Protein AF-A0A1J4MNC9-F1 (afdb_monomer_lite)

InterPro domains:
  IPR027973 40S small subunit processome assembly factor 1-like [PF15375] (4-92)

Secondary structure (DSSP, 8-state):
-HHHHHHHHHHHHHHHHHHHHHHHHHHHGGGS-HHHHHHHHHHHHHHTTPPPPPPPP--HHHHHHHHHHHHHHHHHHHHHHHHHT---SS-S-S-HHHHHHHHHHHHHHHHHHHHHHHHHHTTTEEEETTEEEEPHHHHHHH--

Foldseek 3Di:
DVVVVVVVVVVVVVVVVVVVVVVVCVVCQVVDDPVRNVVVVQVVCVVVVHDHDDDDDDDPVVVVVVLVVLLVVLVVVVVVCVVVVHDDPDDSDSDPVVVVVVVVVVVVVVVVVVVVQVVCVVQQWHDDPNDIDHHPVVVVVVVD

Structure (mmCIF, N/CA/C/O backbone):
data_AF-A0A1J4MNC9-F1
#
_entry.id   AF-A0A1J4MNC9-F1
#
loop_
_atom_site.group_PDB
_atom_site.id
_atom_site.type_symbol
_atom_site.label_atom_id
_atom_site.label_alt_id
_atom_site.label_comp_id
_atom_site.label_asym_id
_atom_site.label_entity_id
_atom_site.label_seq_id
_atom_site.pdbx_PDB_ins_code
_atom_site.Cartn_x
_atom_site.Cartn_y
_atom_site.Cartn_z
_atom_site.occupancy
_atom_site.B_iso_or_equiv
_atom_site.auth_seq_id
_atom_site.auth_comp_id
_atom_site.auth_asym_id
_atom_site.auth_atom_id
_atom_site.pdbx_PDB_model_num
ATOM 1 N N . MET A 1 1 ? -22.924 -26.827 25.351 1.00 53.16 1 MET A N 1
ATOM 2 C CA . MET A 1 1 ? -22.660 -27.467 24.036 1.00 53.16 1 MET A CA 1
ATOM 3 C C . MET A 1 1 ? -22.736 -26.514 22.822 1.00 53.16 1 MET A C 1
ATOM 5 O O . MET A 1 1 ? -22.000 -26.736 21.873 1.00 53.16 1 MET A O 1
ATOM 9 N N . LYS A 1 2 ? -23.494 -25.398 22.848 1.00 56.66 2 LYS A N 1
ATOM 10 C CA . LYS A 1 2 ? -23.644 -24.436 21.717 1.00 56.66 2 LYS A CA 1
ATOM 11 C C . LYS A 1 2 ? -22.374 -23.693 21.228 1.00 56.66 2 LYS A C 1
ATOM 13 O O . LYS A 1 2 ? -22.362 -23.155 20.128 1.00 56.66 2 LYS A O 1
ATOM 18 N N . LYS A 1 3 ? -21.293 -23.620 22.018 1.00 56.94 3 LYS A N 1
ATOM 19 C CA . LYS A 1 3 ? -20.051 -22.920 21.607 1.00 56.94 3 LYS A CA 1
ATOM 20 C C . LYS A 1 3 ? -19.228 -23.701 20.572 1.00 56.94 3 LYS A C 1
ATOM 22 O O . LYS A 1 3 ? -18.496 -23.081 19.803 1.00 56.94 3 LYS A O 1
ATOM 27 N N . ASN A 1 4 ? -19.355 -25.029 20.541 1.00 63.72 4 ASN A N 1
ATOM 28 C CA . ASN A 1 4 ? -18.605 -25.873 19.609 1.00 63.72 4 ASN A CA 1
ATOM 29 C C . ASN A 1 4 ? -19.257 -25.893 18.221 1.00 63.72 4 ASN A C 1
ATOM 31 O O . ASN A 1 4 ? -18.541 -25.770 17.235 1.00 63.72 4 ASN A O 1
ATOM 35 N N . SER A 1 5 ? -20.592 -25.905 18.138 1.00 67.62 5 SER A N 1
ATOM 36 C CA . SER A 1 5 ? -21.317 -25.831 16.859 1.00 67.62 5 SER A CA 1
ATOM 37 C C . SER A 1 5 ? -21.024 -24.534 16.097 1.00 67.62 5 SER A C 1
ATOM 39 O O . SER A 1 5 ? -20.736 -24.573 14.908 1.00 67.62 5 SER A O 1
ATOM 41 N N . ASN A 1 6 ? -20.976 -23.386 16.783 1.00 72.69 6 ASN A N 1
ATOM 42 C CA . ASN A 1 6 ? -20.652 -22.103 16.144 1.00 72.69 6 ASN A CA 1
ATOM 43 C C . ASN A 1 6 ? -19.212 -22.036 15.606 1.00 72.69 6 ASN A C 1
ATOM 45 O O . ASN A 1 6 ? -18.954 -21.354 14.616 1.00 72.69 6 ASN A O 1
ATOM 49 N N . LYS A 1 7 ? -18.258 -22.726 16.247 1.00 75.81 7 LYS A N 1
ATOM 50 C CA . LYS A 1 7 ? -16.883 -22.828 15.734 1.00 75.81 7 LYS A CA 1
ATOM 51 C C . LYS A 1 7 ? -16.807 -23.713 14.490 1.00 75.81 7 LYS A C 1
ATOM 53 O O . LYS A 1 7 ? -16.089 -23.350 13.565 1.00 75.81 7 LYS A O 1
ATOM 58 N N . VAL A 1 8 ? -17.542 -24.825 14.474 1.00 77.94 8 VAL A N 1
ATOM 59 C CA . VAL A 1 8 ? -17.604 -25.755 13.334 1.00 77.94 8 VAL A CA 1
ATOM 60 C C . VAL A 1 8 ? -18.239 -25.075 12.120 1.00 77.94 8 VAL A C 1
ATOM 62 O O . VAL A 1 8 ? -17.604 -25.012 11.074 1.00 77.94 8 VAL A O 1
ATOM 65 N N . LEU A 1 9 ? -19.391 -24.419 12.291 1.00 79.75 9 LEU A N 1
ATOM 66 C CA . LEU A 1 9 ? -20.053 -23.664 11.217 1.00 79.75 9 LEU A CA 1
ATOM 67 C C . LEU A 1 9 ? -19.149 -22.570 10.630 1.00 79.75 9 LEU A C 1
ATOM 69 O O . LEU A 1 9 ? -19.061 -22.398 9.418 1.00 79.75 9 LEU A O 1
ATOM 73 N N . LYS A 1 10 ? -18.414 -21.846 11.483 1.00 86.31 10 LYS A N 1
ATOM 74 C CA . LYS A 1 10 ? -17.450 -20.836 11.028 1.00 86.31 10 LYS A CA 1
ATOM 75 C C . LYS A 1 10 ? -16.282 -21.457 10.254 1.00 86.31 10 LYS A C 1
ATOM 77 O O . LYS A 1 10 ? -15.770 -20.843 9.322 1.00 86.31 10 LYS A O 1
ATOM 82 N N . HIS A 1 11 ? -15.830 -22.643 10.650 1.00 88.00 11 HIS A N 1
ATOM 83 C CA . HIS A 1 11 ? -14.765 -23.363 9.956 1.00 88.00 11 HIS A CA 1
ATOM 84 C C . HIS A 1 11 ? -15.219 -23.832 8.568 1.00 88.00 11 HIS A C 1
ATOM 86 O O . HIS A 1 11 ? -14.507 -23.610 7.594 1.00 88.00 11 HIS A O 1
ATOM 92 N N . GLU A 1 12 ? -16.420 -24.400 8.462 1.00 89.81 12 GLU A N 1
ATOM 93 C CA . GLU A 1 12 ? -17.019 -24.815 7.187 1.00 89.81 12 GLU A CA 1
ATOM 94 C C . GLU A 1 12 ? -17.210 -23.631 6.232 1.00 89.81 12 GLU A C 1
ATOM 96 O O . GLU A 1 12 ? -16.785 -23.694 5.080 1.00 89.81 12 GLU A O 1
ATOM 101 N N . GLN A 1 13 ? -17.733 -22.505 6.726 1.00 91.62 13 GLN A N 1
ATOM 102 C CA . GLN A 1 13 ? -17.854 -21.272 5.938 1.00 91.62 13 GLN A CA 1
ATOM 103 C C . GLN A 1 13 ? -16.496 -20.759 5.443 1.00 91.62 13 GLN A C 1
ATOM 105 O O . GLN A 1 13 ? -16.367 -20.350 4.290 1.00 91.62 13 GLN A O 1
ATOM 110 N N . ASN A 1 14 ? -15.465 -20.797 6.292 1.00 92.38 14 ASN A N 1
ATOM 111 C CA . ASN A 1 14 ? -14.117 -20.397 5.891 1.00 92.38 14 ASN A CA 1
ATOM 112 C C . ASN A 1 14 ? -13.528 -21.340 4.835 1.00 92.38 14 ASN A C 1
ATOM 114 O O . ASN A 1 14 ? -12.813 -20.879 3.946 1.00 92.38 14 ASN A O 1
ATOM 118 N N . ASN A 1 15 ? -13.801 -22.642 4.926 1.00 94.06 15 ASN A N 1
ATOM 119 C CA . ASN A 1 15 ? -13.346 -23.614 3.936 1.00 94.06 15 ASN A CA 1
ATOM 120 C C . ASN A 1 15 ? -13.989 -23.352 2.577 1.00 94.06 15 ASN A C 1
ATOM 122 O O . ASN A 1 15 ? -13.260 -23.174 1.604 1.00 94.06 15 ASN A O 1
ATOM 126 N N . LEU A 1 16 ? -15.314 -23.197 2.541 1.00 95.12 16 LEU A N 1
ATOM 127 C CA . LEU A 1 16 ? -16.053 -22.869 1.323 1.00 95.12 16 LEU A CA 1
ATOM 128 C C . LEU A 1 16 ? -15.570 -21.545 0.705 1.00 95.12 16 LEU A C 1
ATOM 130 O O . LEU A 1 16 ? -15.330 -21.443 -0.499 1.00 95.12 16 LEU A O 1
ATOM 134 N N . PHE A 1 17 ? -15.344 -20.524 1.534 1.00 95.06 17 PHE A N 1
ATOM 135 C CA . PHE A 1 17 ? -14.774 -19.256 1.080 1.00 95.06 17 PHE A CA 1
ATOM 136 C C . PHE A 1 17 ? -13.370 -19.437 0.479 1.00 95.06 17 PHE A C 1
ATOM 138 O O . PHE A 1 17 ? -13.046 -18.890 -0.572 1.00 95.06 17 PHE A O 1
ATOM 145 N N . ASN A 1 18 ? -12.510 -20.228 1.120 1.00 95.06 18 ASN A N 1
ATOM 146 C CA . ASN A 1 18 ? -11.163 -20.472 0.614 1.00 95.06 18 ASN A CA 1
ATOM 147 C C . ASN A 1 18 ? -11.164 -21.283 -0.690 1.00 95.06 18 ASN A C 1
ATOM 149 O O . ASN A 1 18 ? -10.309 -21.045 -1.544 1.00 95.06 18 ASN A O 1
ATOM 153 N N . GLU A 1 19 ? -12.088 -22.228 -0.847 1.00 96.88 19 GLU A N 1
ATOM 154 C CA . GLU A 1 19 ? -12.267 -23.026 -2.063 1.00 96.88 19 GLU A CA 1
ATOM 155 C C . GLU A 1 19 ? -12.730 -22.163 -3.233 1.00 96.88 19 GLU A C 1
ATOM 157 O O . GLU A 1 19 ? -12.033 -22.098 -4.246 1.00 96.88 19 GLU A O 1
ATOM 162 N N . THR A 1 20 ? -13.797 -21.388 -3.049 1.00 96.38 20 THR A N 1
ATOM 163 C CA . THR A 1 20 ? -14.299 -20.456 -4.074 1.00 96.38 20 THR A CA 1
ATOM 164 C C . THR A 1 20 ? -13.227 -19.445 -4.497 1.00 96.38 20 THR A C 1
ATOM 166 O O . THR A 1 20 ? -12.995 -19.217 -5.684 1.00 96.38 20 THR A O 1
ATOM 169 N N . VAL A 1 21 ? -12.460 -18.895 -3.550 1.00 94.94 21 VAL A N 1
ATOM 170 C CA . VAL A 1 21 ? -11.330 -18.004 -3.861 1.00 94.94 21 VAL A CA 1
ATOM 171 C C . VAL A 1 21 ? -10.228 -18.720 -4.657 1.00 94.94 21 VAL A C 1
ATOM 173 O O . VAL A 1 21 ? -9.587 -18.100 -5.511 1.00 94.94 21 VAL A O 1
ATOM 176 N N . ARG A 1 22 ? -9.961 -20.008 -4.399 1.00 94.69 22 ARG A N 1
ATOM 177 C CA . ARG A 1 22 ? -8.994 -20.796 -5.187 1.00 94.69 22 ARG A CA 1
ATOM 178 C C . ARG A 1 22 ? -9.497 -21.032 -6.606 1.00 94.69 22 ARG A C 1
ATOM 180 O O . ARG A 1 22 ? -8.696 -20.920 -7.530 1.00 94.69 22 ARG A O 1
ATOM 187 N N . GLU A 1 23 ? -10.778 -21.327 -6.780 1.00 96.94 23 GLU A N 1
ATOM 188 C CA . GLU A 1 23 ? -11.401 -21.509 -8.095 1.00 96.94 23 GLU A CA 1
ATOM 189 C C . GLU A 1 23 ? -11.332 -20.232 -8.926 1.00 96.94 23 GLU A C 1
ATOM 191 O O . GLU A 1 23 ? -10.798 -20.258 -10.033 1.00 96.94 23 GLU A O 1
ATOM 196 N N . ILE A 1 24 ? -11.723 -19.091 -8.350 1.00 95.44 24 ILE A N 1
ATOM 197 C CA . ILE A 1 24 ? -11.614 -17.784 -9.012 1.00 95.44 24 ILE A CA 1
ATOM 198 C C . ILE A 1 24 ? -10.173 -17.527 -9.463 1.00 95.44 24 ILE A C 1
ATOM 200 O O . ILE A 1 24 ? -9.939 -17.091 -10.587 1.00 95.44 24 ILE A O 1
ATOM 204 N N . ARG A 1 25 ? -9.172 -17.833 -8.628 1.00 91.88 25 ARG A N 1
ATOM 205 C CA . ARG A 1 25 ? -7.760 -17.671 -9.019 1.00 91.88 25 ARG A CA 1
ATOM 206 C C . ARG A 1 25 ? -7.364 -18.593 -10.166 1.00 91.88 25 ARG A C 1
ATOM 208 O O . ARG A 1 25 ? -6.638 -18.140 -11.043 1.00 91.88 25 ARG A O 1
ATOM 215 N N . LYS A 1 26 ? -7.801 -19.857 -10.160 1.00 94.81 26 LYS A N 1
ATOM 216 C CA . LYS A 1 26 ? -7.522 -20.803 -11.254 1.00 94.81 26 LYS A CA 1
ATOM 217 C C . LYS A 1 26 ? -8.119 -20.317 -12.573 1.00 94.81 26 LYS A C 1
ATOM 219 O O . LYS A 1 26 ? -7.460 -20.448 -13.596 1.00 94.81 26 LYS A O 1
ATOM 224 N N . LEU A 1 27 ? -9.314 -19.729 -12.526 1.00 95.19 27 LEU A N 1
ATOM 225 C CA . LEU A 1 27 ? -9.979 -19.153 -13.692 1.00 95.19 27 LEU A CA 1
ATOM 226 C C . LEU A 1 27 ? -9.276 -17.880 -14.173 1.00 95.19 27 LEU A C 1
ATOM 228 O O . LEU A 1 27 ? -8.990 -17.746 -15.352 1.00 95.19 27 LEU A O 1
ATOM 232 N N . VAL A 1 28 ? -8.954 -16.950 -13.274 1.00 94.56 28 VAL A N 1
ATOM 233 C CA . VAL A 1 28 ? -8.431 -15.629 -13.658 1.00 94.56 28 VAL A CA 1
ATOM 234 C C . VAL A 1 28 ? -6.946 -15.668 -14.029 1.00 94.56 28 VAL A C 1
ATOM 236 O O . VAL A 1 28 ? -6.528 -14.979 -14.956 1.00 94.56 28 VAL A O 1
ATOM 239 N N . TYR A 1 29 ? -6.124 -16.462 -13.334 1.00 92.31 29 TYR A N 1
ATOM 240 C CA . TYR A 1 29 ? -4.661 -16.419 -13.474 1.00 92.31 29 TYR A CA 1
ATOM 241 C C . TYR A 1 29 ? -4.141 -16.651 -14.909 1.00 92.31 29 TYR A C 1
ATOM 243 O O . TYR A 1 29 ? -3.262 -15.897 -15.337 1.00 92.31 29 TYR A O 1
ATOM 251 N N . PRO A 1 30 ? -4.673 -17.611 -15.694 1.00 94.31 30 PRO A N 1
ATOM 252 C CA . PRO A 1 30 ? -4.270 -17.814 -17.086 1.00 94.31 30 PRO A CA 1
ATOM 253 C C . PRO A 1 30 ? -4.587 -16.635 -18.010 1.00 94.31 30 PRO A C 1
ATOM 255 O O . PRO A 1 30 ? -3.927 -16.491 -19.037 1.00 94.31 30 PRO A O 1
ATOM 258 N N . HIS A 1 31 ? -5.557 -15.793 -17.648 1.00 95.00 31 HIS A N 1
ATOM 259 C CA . HIS A 1 31 ? -6.029 -14.668 -18.460 1.00 95.00 31 HIS A CA 1
ATOM 260 C C . HIS A 1 31 ? -5.430 -13.319 -18.050 1.00 95.00 31 HIS A C 1
ATOM 262 O O . HIS A 1 31 ? -5.640 -12.324 -18.736 1.00 95.00 31 HIS A O 1
ATOM 268 N N . LEU A 1 32 ? -4.663 -13.265 -16.958 1.00 93.56 32 LEU A N 1
ATOM 269 C CA . LEU A 1 32 ? -3.957 -12.048 -16.561 1.00 93.56 32 LEU A CA 1
ATOM 270 C C . LEU A 1 32 ? -2.876 -11.687 -17.587 1.00 93.56 32 LEU A C 1
ATOM 272 O O . LEU A 1 32 ? -2.177 -12.559 -18.107 1.00 93.56 32 LEU A O 1
ATOM 276 N N . ASP A 1 33 ? -2.664 -10.397 -17.821 1.00 95.69 33 ASP A N 1
ATOM 277 C CA . ASP A 1 33 ? -1.517 -9.938 -18.606 1.00 95.69 33 ASP A CA 1
ATOM 278 C C . ASP A 1 33 ? -0.188 -10.213 -17.866 1.00 95.69 33 ASP A C 1
ATOM 280 O O . ASP A 1 33 ? -0.157 -10.370 -16.641 1.00 95.69 33 ASP A O 1
ATOM 284 N N . LYS A 1 34 ? 0.940 -10.255 -18.587 1.00 94.69 34 LYS A N 1
ATOM 285 C CA . LYS A 1 34 ? 2.281 -10.476 -18.022 1.00 94.69 34 LYS A CA 1
ATOM 286 C C . LYS A 1 34 ? 2.580 -9.518 -16.869 1.00 94.69 34 LYS A C 1
ATOM 288 O O . LYS A 1 34 ? 3.093 -9.949 -15.833 1.00 94.69 34 LYS A O 1
ATOM 293 N N . PHE A 1 35 ? 2.238 -8.236 -17.020 1.00 92.38 35 PHE A N 1
ATOM 294 C CA . PHE A 1 35 ? 2.450 -7.249 -15.964 1.00 92.38 35 PHE A CA 1
ATOM 295 C C . PHE A 1 35 ? 1.602 -7.565 -14.727 1.00 92.38 35 PHE A C 1
ATOM 297 O O . PHE A 1 35 ? 2.104 -7.570 -13.602 1.00 92.38 35 PHE A O 1
ATOM 304 N N . GLN A 1 36 ? 0.326 -7.889 -14.928 1.00 92.00 36 GLN A N 1
ATOM 305 C CA . GLN A 1 36 ? -0.607 -8.204 -13.846 1.00 92.00 36 GLN A CA 1
ATOM 306 C C . GLN A 1 36 ? -0.213 -9.488 -13.103 1.00 92.00 36 GLN A C 1
ATOM 308 O O . GLN A 1 36 ? -0.231 -9.507 -11.870 1.00 92.00 36 GLN A O 1
ATOM 313 N N . ARG A 1 37 ? 0.223 -10.532 -13.826 1.00 93.31 37 ARG A N 1
ATOM 314 C CA . ARG A 1 37 ? 0.770 -11.765 -13.229 1.00 93.31 37 ARG A CA 1
ATOM 315 C C . ARG A 1 37 ? 1.967 -11.460 -12.343 1.00 93.31 37 ARG A C 1
ATOM 317 O O . ARG A 1 37 ? 2.000 -11.891 -11.196 1.00 93.31 37 ARG A O 1
ATOM 324 N N . GLN A 1 38 ? 2.900 -10.638 -12.823 1.00 91.56 38 GLN A N 1
ATOM 325 C CA . GLN A 1 38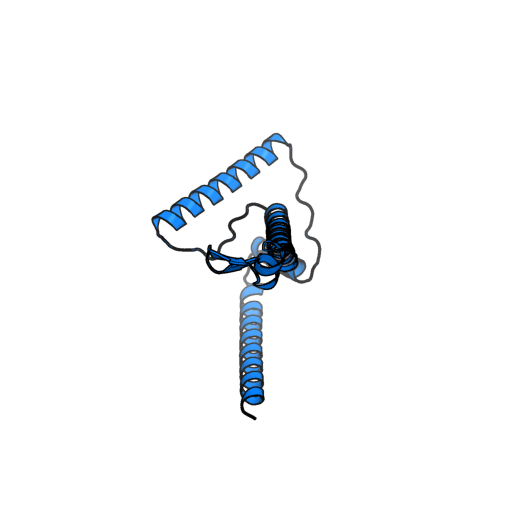 ? 4.063 -10.241 -12.036 1.00 91.56 38 GLN A CA 1
ATOM 326 C C . GLN A 1 38 ? 3.662 -9.503 -10.748 1.00 91.56 38 GLN A C 1
ATOM 328 O O . GLN A 1 38 ? 4.244 -9.755 -9.691 1.00 91.56 38 GLN A O 1
ATOM 333 N N . GLN A 1 39 ? 2.666 -8.611 -10.800 1.00 90.62 39 GLN A N 1
ATOM 334 C CA . GLN A 1 39 ? 2.158 -7.941 -9.596 1.00 90.62 39 GLN A CA 1
ATOM 335 C C . GLN A 1 39 ? 1.534 -8.934 -8.612 1.00 90.62 39 GLN A C 1
ATOM 337 O O . GLN A 1 39 ? 1.817 -8.869 -7.412 1.00 90.62 39 GLN A O 1
ATOM 342 N N . TYR A 1 40 ? 0.735 -9.877 -9.114 1.00 91.50 40 TYR A N 1
ATOM 343 C CA . TYR A 1 40 ? 0.129 -10.926 -8.302 1.00 91.50 40 TYR A CA 1
ATOM 344 C C . TYR A 1 40 ? 1.183 -11.814 -7.630 1.00 91.50 40 TYR A C 1
ATOM 346 O O . TYR A 1 40 ? 1.138 -12.008 -6.414 1.00 91.50 40 TYR A O 1
ATOM 354 N N . ASP A 1 41 ? 2.173 -12.293 -8.380 1.00 91.75 41 ASP A N 1
ATOM 355 C CA . ASP A 1 41 ? 3.231 -13.159 -7.859 1.00 91.75 41 ASP A CA 1
ATOM 356 C C . ASP A 1 41 ? 4.092 -12.427 -6.822 1.00 91.75 41 ASP A C 1
ATOM 358 O O . ASP A 1 41 ? 4.397 -12.971 -5.758 1.00 91.75 41 ASP A O 1
ATOM 362 N N . ASN A 1 42 ? 4.401 -11.148 -7.060 1.00 90.44 42 ASN A N 1
ATOM 363 C CA . ASN A 1 42 ? 5.092 -10.300 -6.089 1.00 90.44 42 ASN A CA 1
ATOM 364 C C . ASN A 1 42 ? 4.275 -10.095 -4.802 1.00 90.44 42 ASN A C 1
ATOM 366 O O . ASN A 1 42 ? 4.848 -10.051 -3.707 1.00 90.44 42 ASN A O 1
ATOM 370 N N . ALA A 1 43 ? 2.953 -9.942 -4.911 1.00 89.50 43 ALA A N 1
ATOM 371 C CA . ALA A 1 43 ? 2.063 -9.822 -3.761 1.00 89.50 43 ALA A CA 1
ATOM 372 C C . ALA A 1 43 ? 1.971 -11.146 -2.987 1.00 89.50 43 ALA A C 1
ATOM 374 O O . ALA A 1 43 ? 2.103 -11.148 -1.762 1.00 89.50 43 ALA A O 1
ATOM 375 N N . ARG A 1 44 ? 1.832 -12.276 -3.690 1.00 90.69 44 ARG A N 1
ATOM 376 C CA . ARG A 1 44 ? 1.832 -13.624 -3.109 1.00 90.69 44 ARG A CA 1
ATOM 377 C C . ARG A 1 44 ? 3.133 -13.903 -2.359 1.00 90.69 44 ARG A C 1
ATOM 379 O O . ARG A 1 44 ? 3.088 -14.291 -1.195 1.00 90.69 44 ARG A O 1
ATOM 386 N N . ALA A 1 45 ? 4.280 -13.639 -2.981 1.00 91.19 45 ALA A N 1
ATOM 387 C CA . ALA A 1 45 ? 5.594 -13.792 -2.361 1.00 91.19 45 ALA A CA 1
ATOM 388 C C . ALA A 1 45 ? 5.725 -12.934 -1.089 1.00 91.19 45 ALA A C 1
ATOM 390 O O . ALA A 1 45 ? 6.185 -13.417 -0.056 1.00 91.19 45 ALA A O 1
ATOM 391 N N . LYS A 1 46 ? 5.240 -11.685 -1.124 1.00 87.75 46 LYS A N 1
ATOM 392 C CA . LYS A 1 46 ? 5.243 -10.782 0.036 1.00 87.75 46 LYS A CA 1
ATOM 393 C C . LYS A 1 46 ? 4.421 -11.325 1.208 1.00 87.75 46 LYS A C 1
ATOM 395 O O . LYS A 1 46 ? 4.866 -11.215 2.348 1.00 87.75 46 LYS A O 1
ATOM 400 N N . VAL A 1 47 ? 3.241 -11.891 0.945 1.00 89.44 47 VAL A N 1
ATOM 401 C CA . VAL A 1 47 ? 2.391 -12.507 1.984 1.00 89.44 47 VAL A CA 1
ATOM 402 C C . VAL A 1 47 ? 3.071 -13.731 2.596 1.00 89.44 47 VAL A C 1
ATOM 404 O O . VAL A 1 47 ? 2.997 -13.923 3.805 1.00 89.44 47 VAL A O 1
ATOM 407 N N . LEU A 1 48 ? 3.806 -14.502 1.791 1.00 92.19 48 LEU A N 1
ATOM 408 C CA . LEU A 1 48 ? 4.623 -15.630 2.254 1.00 92.19 48 LEU A CA 1
ATOM 409 C C . LEU A 1 48 ? 5.896 -15.201 3.011 1.00 92.19 48 LEU A C 1
ATOM 411 O O . LEU A 1 48 ? 6.687 -16.047 3.412 1.00 92.19 48 LEU A O 1
ATOM 415 N N . GLY A 1 49 ? 6.115 -13.897 3.211 1.00 89.81 49 GLY A N 1
ATOM 416 C CA . GLY A 1 49 ? 7.273 -13.364 3.932 1.00 89.81 49 GLY A CA 1
ATOM 417 C C . GLY A 1 49 ? 8.533 -13.207 3.079 1.00 89.81 49 GLY A C 1
ATOM 418 O O . GLY A 1 49 ? 9.566 -12.774 3.590 1.00 89.81 49 GLY A O 1
ATOM 419 N N . ILE A 1 50 ? 8.463 -13.491 1.776 1.00 91.69 50 ILE A N 1
ATOM 420 C CA . ILE A 1 50 ? 9.594 -13.319 0.864 1.00 91.69 50 ILE A CA 1
ATOM 421 C C . ILE A 1 50 ? 9.855 -11.822 0.667 1.00 91.69 50 ILE A C 1
ATOM 423 O O . ILE A 1 50 ? 8.954 -11.023 0.385 1.00 91.69 50 ILE A O 1
ATOM 427 N N . LYS A 1 51 ? 11.122 -11.425 0.811 1.00 85.12 51 LYS A N 1
ATOM 428 C CA . LYS A 1 51 ? 11.557 -10.041 0.614 1.00 85.12 51 LYS A CA 1
ATOM 429 C C . LYS A 1 51 ? 11.409 -9.652 -0.859 1.00 85.12 51 LYS A C 1
ATOM 431 O O . LYS A 1 51 ? 11.941 -10.316 -1.741 1.00 85.12 51 LYS A O 1
ATOM 436 N N . GLN A 1 52 ? 10.716 -8.545 -1.120 1.00 79.38 52 GLN A N 1
ATOM 437 C CA . GLN A 1 52 ? 10.565 -8.017 -2.477 1.00 79.38 52 GLN A CA 1
ATOM 438 C C . GLN A 1 52 ? 11.912 -7.555 -3.049 1.00 79.38 52 GLN A C 1
ATOM 440 O O . GLN A 1 52 ? 12.788 -7.088 -2.311 1.00 79.38 52 GLN A O 1
ATOM 445 N N . LYS A 1 53 ? 12.060 -7.663 -4.377 1.00 80.25 53 LYS A N 1
ATOM 446 C CA . LYS A 1 53 ? 13.223 -7.133 -5.100 1.00 80.25 53 LYS A CA 1
ATOM 447 C C . LYS A 1 53 ? 13.381 -5.642 -4.790 1.00 80.25 53 LYS A C 1
ATOM 449 O O . LYS A 1 53 ? 12.395 -4.913 -4.673 1.00 80.25 53 LYS A O 1
ATOM 454 N N . LYS A 1 54 ? 14.629 -5.198 -4.620 1.00 80.88 54 LYS A N 1
ATOM 455 C CA . LYS A 1 54 ? 14.927 -3.779 -4.393 1.00 80.88 54 LYS A CA 1
ATOM 456 C C . LYS A 1 54 ? 14.463 -2.975 -5.610 1.00 80.88 54 LYS A C 1
ATOM 458 O O . LYS A 1 54 ? 14.589 -3.445 -6.738 1.00 80.88 54 LYS A O 1
ATOM 463 N N . SER A 1 55 ? 13.955 -1.769 -5.363 1.00 81.81 55 SER A N 1
ATOM 464 C CA . SER A 1 55 ? 13.712 -0.797 -6.430 1.00 81.81 55 SER A CA 1
ATOM 465 C C . SER A 1 55 ? 15.005 -0.535 -7.202 1.00 81.81 55 SER A C 1
ATOM 467 O O . SER A 1 55 ? 16.096 -0.590 -6.624 1.00 81.81 55 SER A O 1
ATOM 469 N N . GLN A 1 56 ? 14.872 -0.205 -8.485 1.00 87.75 56 GLN A N 1
ATOM 470 C CA . GLN A 1 56 ? 15.972 0.333 -9.274 1.00 87.75 56 GLN A CA 1
ATOM 471 C C . GLN A 1 56 ? 16.562 1.561 -8.568 1.00 87.75 56 GLN A C 1
ATOM 473 O O . GLN A 1 56 ? 15.829 2.346 -7.954 1.00 87.75 56 GLN A O 1
ATOM 478 N N . LYS A 1 57 ? 17.892 1.700 -8.627 1.00 92.25 57 LYS A N 1
ATOM 479 C CA . LYS A 1 57 ? 18.579 2.898 -8.136 1.00 92.25 57 LYS A CA 1
ATOM 480 C C . LYS A 1 57 ? 18.115 4.091 -8.965 1.00 92.25 57 LYS A C 1
ATOM 482 O O . LYS A 1 57 ? 18.078 4.002 -10.188 1.00 92.25 57 LYS A O 1
ATOM 487 N N . MET A 1 58 ? 17.786 5.185 -8.295 1.00 91.56 58 MET A N 1
ATOM 488 C CA . MET A 1 58 ? 17.331 6.409 -8.941 1.00 91.56 58 MET A CA 1
ATOM 489 C C . MET A 1 58 ? 18.065 7.626 -8.367 1.00 91.56 58 MET A C 1
ATOM 491 O O . MET A 1 58 ? 18.477 7.575 -7.201 1.00 91.56 58 MET A O 1
ATOM 495 N N . PRO A 1 59 ? 18.221 8.714 -9.142 1.00 96.75 59 PRO A N 1
ATOM 496 C CA . PRO A 1 59 ? 18.769 9.964 -8.636 1.00 96.75 59 PRO A CA 1
ATOM 497 C C . PRO A 1 59 ? 17.934 10.518 -7.476 1.00 96.75 59 PRO A C 1
ATOM 499 O O . PRO A 1 59 ? 16.701 10.469 -7.486 1.00 96.75 59 PRO A O 1
ATOM 502 N N . LEU A 1 60 ? 18.610 11.097 -6.482 1.00 95.19 60 LEU A N 1
ATOM 503 C CA . LEU A 1 60 ? 17.966 11.694 -5.312 1.00 95.19 60 LEU A CA 1
ATOM 504 C C . LEU A 1 60 ? 16.877 12.740 -5.643 1.00 95.19 60 LEU A C 1
ATOM 506 O O . LEU A 1 60 ? 15.805 12.653 -5.040 1.00 95.19 60 LEU A O 1
ATOM 510 N N . PRO A 1 61 ? 17.070 13.703 -6.572 1.00 96.94 61 PRO A N 1
ATOM 511 C CA . PRO A 1 61 ? 16.037 14.709 -6.840 1.00 96.94 61 PRO A CA 1
ATOM 512 C C . PRO A 1 61 ? 14.747 14.091 -7.392 1.00 96.94 61 PRO A C 1
ATOM 514 O O . PRO A 1 61 ? 13.646 14.480 -6.996 1.00 96.94 61 PRO A O 1
ATOM 517 N N . GLU A 1 62 ? 14.869 13.075 -8.244 1.00 95.06 62 GLU A N 1
ATOM 518 C CA . GLU A 1 62 ? 13.722 12.360 -8.798 1.00 95.06 62 GLU A CA 1
ATOM 519 C C . GLU A 1 62 ? 12.984 11.567 -7.712 1.00 95.06 62 GLU A C 1
ATOM 521 O O . GLU A 1 62 ? 11.755 11.615 -7.626 1.00 95.06 62 GLU A O 1
ATOM 526 N N . LEU A 1 63 ? 13.726 10.898 -6.825 1.00 92.06 63 LEU A N 1
ATOM 527 C CA . LEU A 1 63 ? 13.163 10.182 -5.680 1.00 92.06 63 LEU A CA 1
ATOM 528 C C . LEU A 1 63 ? 12.330 11.110 -4.795 1.00 92.06 63 LEU A C 1
ATOM 530 O O . LEU A 1 63 ? 11.196 10.781 -4.441 1.00 92.06 63 LEU A O 1
ATOM 534 N N . LEU A 1 64 ? 12.873 12.284 -4.467 1.00 94.00 64 LEU A N 1
ATOM 535 C CA . LEU A 1 64 ? 12.184 13.282 -3.652 1.00 94.00 64 LEU A CA 1
ATOM 536 C C . LEU A 1 64 ? 10.937 13.824 -4.356 1.00 94.00 64 LEU A C 1
ATOM 538 O O . LEU A 1 64 ? 9.900 13.993 -3.714 1.00 94.00 64 LEU A O 1
ATOM 542 N N . SER A 1 65 ? 11.012 14.064 -5.667 1.00 95.25 65 SER A N 1
ATOM 543 C CA . SER A 1 65 ? 9.861 14.499 -6.464 1.00 95.25 65 SER A CA 1
ATOM 544 C C . SER A 1 65 ? 8.727 13.472 -6.412 1.00 95.25 65 SER A C 1
ATOM 546 O O . SER A 1 65 ? 7.594 13.812 -6.058 1.00 95.25 65 SER A O 1
ATOM 548 N N . ARG A 1 66 ? 9.040 12.188 -6.635 1.00 91.56 66 ARG A N 1
ATOM 549 C CA . ARG A 1 66 ? 8.053 11.100 -6.561 1.00 91.56 66 ARG A CA 1
ATOM 550 C C . ARG A 1 66 ? 7.442 10.979 -5.166 1.00 91.56 66 ARG A C 1
ATOM 552 O O . ARG A 1 66 ? 6.227 10.872 -5.041 1.00 91.56 66 ARG A O 1
ATOM 559 N N . GLN A 1 67 ? 8.253 11.061 -4.110 1.00 90.94 67 GLN A N 1
ATOM 560 C CA . GLN A 1 67 ? 7.750 11.029 -2.731 1.00 90.94 67 GLN A CA 1
ATOM 561 C C . GLN A 1 67 ? 6.798 12.194 -2.429 1.00 90.94 67 GLN A C 1
ATOM 563 O O . GLN A 1 67 ? 5.741 11.985 -1.829 1.00 90.94 67 GLN A O 1
ATOM 568 N N . LYS A 1 68 ? 7.136 13.411 -2.876 1.00 94.12 68 LYS A N 1
ATOM 569 C CA . LYS A 1 68 ? 6.265 14.588 -2.736 1.00 94.12 68 LYS A CA 1
ATOM 570 C C . LYS A 1 68 ? 4.949 14.402 -3.492 1.00 94.12 68 LYS A C 1
ATOM 572 O O . LYS A 1 68 ? 3.898 14.717 -2.939 1.00 94.12 68 LYS A O 1
ATOM 577 N N . ALA A 1 69 ? 4.989 13.870 -4.714 1.00 94.12 69 ALA A N 1
ATOM 578 C CA . ALA A 1 69 ? 3.790 13.589 -5.501 1.00 94.12 69 ALA A CA 1
ATOM 579 C C . ALA A 1 69 ? 2.874 12.576 -4.795 1.00 94.12 69 ALA A C 1
ATOM 581 O O . ALA A 1 69 ? 1.691 12.854 -4.604 1.00 94.12 69 ALA A O 1
ATOM 582 N N . THR A 1 70 ? 3.420 11.456 -4.311 1.00 91.12 70 THR A N 1
ATOM 583 C CA . THR A 1 70 ? 2.652 10.449 -3.559 1.00 91.12 70 THR A CA 1
ATOM 584 C C . THR A 1 70 ? 1.996 11.047 -2.319 1.00 91.12 70 THR A C 1
ATOM 586 O O . THR A 1 70 ? 0.821 10.792 -2.060 1.00 91.12 70 THR A O 1
ATOM 589 N N . LYS A 1 71 ? 2.725 11.881 -1.567 1.00 91.69 71 LYS A N 1
ATOM 590 C CA . LYS A 1 71 ? 2.175 12.558 -0.389 1.00 91.69 71 LYS A CA 1
ATOM 591 C C . LYS A 1 71 ? 1.009 13.478 -0.759 1.00 91.69 71 LYS A C 1
ATOM 593 O O . LYS A 1 71 ? -0.054 13.364 -0.162 1.00 91.69 71 LYS A O 1
ATOM 598 N N . ARG A 1 72 ? 1.167 14.303 -1.802 1.00 94.38 72 ARG A N 1
ATOM 599 C CA . ARG A 1 72 ? 0.095 15.179 -2.310 1.00 94.38 72 ARG A CA 1
ATOM 600 C C . ARG A 1 72 ? -1.151 14.392 -2.718 1.00 94.38 72 ARG A C 1
ATOM 602 O O . ARG A 1 72 ? -2.256 14.834 -2.433 1.00 94.38 72 ARG A O 1
ATOM 609 N N . HIS A 1 73 ? -0.992 13.237 -3.365 1.00 92.25 73 HIS A N 1
ATOM 610 C CA . HIS A 1 73 ? -2.128 12.385 -3.727 1.00 92.25 73 HIS A CA 1
ATOM 611 C C . HIS A 1 73 ? -2.865 11.835 -2.504 1.00 92.25 73 HIS A C 1
ATOM 613 O O . HIS A 1 73 ? -4.092 11.801 -2.498 1.00 92.25 73 HIS A O 1
ATOM 619 N N . ILE A 1 74 ? -2.133 11.433 -1.464 1.00 91.31 74 ILE A N 1
ATOM 620 C CA . ILE A 1 74 ? -2.734 10.956 -0.213 1.00 91.31 74 ILE A CA 1
ATOM 621 C C . ILE A 1 74 ? -3.475 12.087 0.498 1.00 91.31 74 ILE A C 1
ATOM 623 O O . ILE A 1 74 ? -4.581 11.867 0.979 1.00 91.31 74 ILE A O 1
ATOM 627 N N . ASP A 1 75 ? -2.890 13.282 0.548 1.00 92.25 75 ASP A N 1
ATOM 628 C CA . ASP A 1 75 ? -3.501 14.433 1.214 1.00 92.25 75 ASP A CA 1
ATOM 629 C C . ASP A 1 75 ? -4.781 14.876 0.486 1.00 92.25 75 ASP A C 1
ATOM 631 O O . ASP A 1 75 ? -5.816 15.030 1.126 1.00 92.25 75 ASP A O 1
ATOM 635 N N . LYS A 1 76 ? -4.761 14.945 -0.855 1.00 93.75 76 LYS A N 1
ATOM 636 C CA . LYS A 1 76 ? -5.968 15.188 -1.666 1.00 93.75 76 LYS A CA 1
ATOM 637 C C . LYS A 1 76 ? -7.054 14.144 -1.418 1.00 93.75 76 LYS A C 1
ATOM 639 O O . LYS A 1 76 ? -8.225 14.479 -1.318 1.00 93.75 76 LYS A O 1
ATOM 644 N N . ARG A 1 77 ? -6.675 12.866 -1.312 1.00 91.12 77 ARG A N 1
ATOM 645 C CA . ARG A 1 77 ? -7.644 11.799 -1.035 1.00 91.12 77 ARG A CA 1
ATOM 646 C C . ARG A 1 77 ? -8.282 11.964 0.343 1.00 91.12 77 ARG A C 1
ATOM 648 O O . ARG A 1 77 ? -9.480 11.773 0.464 1.00 91.12 77 ARG A O 1
ATOM 655 N N . LYS A 1 78 ? -7.503 12.337 1.360 1.00 91.75 78 LYS A N 1
ATOM 656 C CA . LYS A 1 78 ? -8.038 12.598 2.704 1.00 91.75 78 LYS A CA 1
ATOM 657 C C . LYS A 1 78 ? -9.016 13.765 2.716 1.00 91.75 78 LYS A C 1
ATOM 659 O O . LYS A 1 78 ? -10.054 13.648 3.344 1.00 91.75 78 LYS A O 1
ATOM 664 N N . GLN A 1 79 ? -8.710 14.835 1.986 1.00 93.44 79 GLN A N 1
ATOM 665 C CA . GLN A 1 79 ? -9.633 15.960 1.821 1.00 93.44 79 GLN A CA 1
ATOM 666 C C . GLN A 1 79 ? -10.957 15.497 1.202 1.00 93.44 79 GLN A C 1
ATOM 668 O O . GLN A 1 79 ? -12.012 15.795 1.740 1.00 93.44 79 GLN A O 1
ATOM 673 N N . LEU A 1 80 ? -10.909 14.665 0.155 1.00 93.12 80 LEU A N 1
ATOM 674 C CA . LEU A 1 80 ? -12.120 14.084 -0.438 1.00 93.12 80 LEU A CA 1
ATOM 675 C C . LEU A 1 80 ? -12.887 13.169 0.532 1.00 93.12 80 LEU A C 1
ATOM 677 O O . LEU A 1 80 ? -14.112 13.167 0.534 1.00 93.12 80 LEU A O 1
ATOM 681 N N . GLU A 1 81 ? -12.190 12.380 1.352 1.00 93.00 81 GLU A N 1
ATOM 682 C CA . GLU A 1 81 ? -12.818 11.547 2.389 1.00 93.00 81 GLU A CA 1
ATOM 683 C C . GLU A 1 81 ? -13.544 12.402 3.445 1.00 93.00 81 GLU A C 1
ATOM 685 O O . GLU A 1 81 ? -14.632 12.034 3.889 1.00 93.00 81 GLU A O 1
ATOM 690 N N . GLU A 1 82 ? -12.971 13.552 3.810 1.00 94.06 82 GLU A N 1
ATOM 691 C CA . GLU A 1 82 ? -13.571 14.527 4.727 1.00 94.06 82 GLU A CA 1
ATOM 692 C C . GLU A 1 82 ? -14.778 15.237 4.096 1.00 94.06 82 GLU A C 1
ATOM 694 O O . GLU A 1 82 ? -15.837 15.291 4.717 1.00 94.06 82 GLU A O 1
ATOM 699 N N . GLU A 1 83 ? -14.654 15.708 2.853 1.00 95.44 83 GLU A N 1
ATOM 700 C CA . GLU A 1 83 ? -15.735 16.361 2.098 1.00 95.44 83 GLU A CA 1
ATOM 701 C C . GLU A 1 83 ? -16.940 15.434 1.897 1.00 95.44 83 GLU A C 1
ATOM 703 O O . GLU A 1 83 ? -18.086 15.847 2.063 1.00 95.44 83 GLU A O 1
ATOM 708 N N . LEU A 1 84 ? -16.688 14.163 1.570 1.00 94.94 84 LEU A N 1
ATOM 709 C CA . LEU A 1 84 ? -17.736 13.163 1.358 1.00 94.94 84 LEU A CA 1
ATOM 710 C C . LEU A 1 84 ? -18.231 12.533 2.666 1.00 94.94 84 LEU A C 1
ATOM 712 O O . LEU A 1 84 ? -19.227 11.812 2.652 1.00 94.94 84 LEU A O 1
ATOM 716 N N . ASN A 1 85 ? -17.541 12.772 3.785 1.00 93.56 85 ASN A N 1
ATOM 717 C CA . ASN A 1 85 ? -17.767 12.114 5.072 1.00 93.56 85 ASN A CA 1
ATOM 718 C C . ASN A 1 85 ? -17.787 10.570 4.965 1.00 93.56 85 ASN A C 1
ATOM 720 O O . ASN A 1 85 ? -18.564 9.878 5.629 1.00 93.56 85 ASN A O 1
ATOM 724 N N . VAL A 1 86 ? -16.925 10.016 4.105 1.00 92.62 86 VAL A N 1
ATOM 725 C CA . VAL A 1 86 ? -16.778 8.572 3.872 1.00 92.62 86 VAL A CA 1
ATOM 726 C C . VAL A 1 86 ? -15.346 8.158 4.157 1.00 92.62 86 VA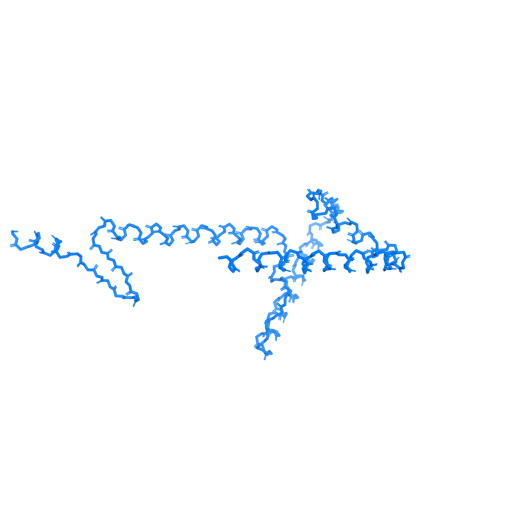L A C 1
ATOM 728 O O . VAL A 1 86 ? -14.394 8.796 3.722 1.00 92.62 86 VAL A O 1
ATOM 731 N N . LYS A 1 87 ? -15.182 7.017 4.829 1.00 88.00 87 LYS A N 1
ATOM 732 C CA . LYS A 1 87 ? -13.868 6.421 5.058 1.00 88.00 87 LYS A CA 1
ATOM 733 C C . LYS A 1 87 ? -13.576 5.333 4.033 1.00 88.00 87 LYS A C 1
ATOM 735 O O . LYS A 1 87 ? -14.235 4.294 4.025 1.00 88.00 87 LYS A O 1
ATOM 740 N N . LEU A 1 88 ? -12.553 5.536 3.207 1.00 84.38 88 LEU A N 1
ATOM 741 C CA . LEU A 1 88 ? -12.133 4.536 2.228 1.00 84.38 88 LEU A CA 1
ATOM 742 C C . LEU A 1 88 ? -11.283 3.440 2.890 1.00 84.38 88 LEU A C 1
ATOM 744 O O . LEU A 1 88 ? -10.538 3.669 3.840 1.00 84.38 88 LEU A O 1
ATOM 748 N N . HIS A 1 89 ? -11.342 2.222 2.348 1.00 79.69 89 HIS A N 1
ATOM 749 C CA . HIS A 1 89 ? -10.510 1.095 2.802 1.00 79.69 89 HIS A CA 1
ATOM 750 C C . HIS A 1 89 ? -9.039 1.182 2.348 1.00 79.69 89 HIS A C 1
ATOM 752 O O . HIS A 1 89 ? -8.267 0.237 2.525 1.00 79.69 89 HIS A O 1
ATOM 758 N N . ILE A 1 90 ? -8.637 2.297 1.744 1.00 79.50 90 ILE A N 1
ATOM 759 C CA . ILE A 1 90 ? -7.307 2.481 1.168 1.00 79.50 90 ILE A CA 1
ATOM 760 C C . ILE A 1 90 ? -6.361 3.016 2.252 1.00 79.50 90 ILE A C 1
ATOM 762 O O . ILE A 1 90 ? -6.735 3.840 3.074 1.00 79.50 90 ILE A O 1
ATOM 766 N N . GLY A 1 91 ? -5.108 2.553 2.273 1.00 74.50 91 GLY A N 1
ATOM 767 C CA . GLY A 1 91 ? -4.138 2.960 3.294 1.00 74.50 91 GLY A CA 1
ATOM 768 C C . GLY A 1 91 ? -3.787 4.456 3.257 1.00 74.50 91 GLY A C 1
ATOM 769 O O . GLY A 1 91 ? -3.600 5.033 2.187 1.00 74.50 91 GLY A O 1
ATOM 770 N N . ASP A 1 92 ? -3.644 5.072 4.434 1.00 78.94 92 ASP A N 1
ATOM 771 C CA . ASP A 1 92 ? -3.385 6.519 4.624 1.00 78.94 92 ASP A CA 1
ATOM 772 C C . ASP A 1 92 ? -1.906 6.923 4.567 1.00 78.94 92 ASP A C 1
ATOM 774 O O . ASP A 1 92 ? -1.546 8.062 4.894 1.00 78.94 92 ASP A O 1
ATOM 778 N N . LYS A 1 93 ? -1.027 5.963 4.273 1.00 81.94 93 LYS A N 1
ATOM 779 C CA . LYS A 1 93 ? 0.427 6.095 4.404 1.00 81.94 93 LYS A CA 1
ATOM 780 C C . LYS A 1 93 ? 1.100 5.887 3.065 1.00 81.94 93 LYS A C 1
ATOM 782 O O . LYS A 1 93 ? 0.731 4.977 2.328 1.00 81.94 93 LYS A O 1
ATOM 787 N N . ALA A 1 94 ? 2.110 6.709 2.790 1.00 73.75 94 ALA A N 1
ATOM 788 C CA . ALA A 1 94 ? 2.835 6.661 1.529 1.00 73.75 94 ALA A CA 1
ATOM 789 C C . ALA A 1 94 ? 3.718 5.419 1.453 1.00 73.75 94 ALA A C 1
ATOM 791 O O . ALA A 1 94 ? 3.811 4.787 0.406 1.00 73.75 94 ALA A O 1
ATOM 792 N N . ASN A 1 95 ? 4.339 5.049 2.577 1.00 78.38 95 ASN A N 1
ATOM 793 C CA . ASN A 1 95 ? 5.320 3.975 2.619 1.00 78.38 95 ASN A CA 1
ATOM 794 C C . ASN A 1 95 ? 5.099 3.001 3.778 1.00 78.38 95 ASN A C 1
ATOM 796 O O . ASN A 1 95 ? 4.643 3.360 4.865 1.00 78.38 95 ASN A O 1
ATOM 800 N N . ARG A 1 96 ? 5.539 1.752 3.574 1.00 74.94 96 ARG A N 1
ATOM 801 C CA . ARG A 1 96 ? 5.539 0.709 4.614 1.00 74.94 96 ARG A CA 1
ATOM 802 C C . ARG A 1 96 ? 6.315 1.143 5.859 1.00 74.94 96 ARG A C 1
ATOM 804 O O . ARG A 1 96 ? 5.849 0.911 6.967 1.00 74.94 96 ARG A O 1
ATOM 811 N N . PHE A 1 97 ? 7.470 1.781 5.681 1.00 76.25 97 PHE A N 1
ATOM 812 C CA . PHE A 1 97 ? 8.288 2.257 6.798 1.00 76.25 97 PHE A CA 1
ATOM 813 C C . PHE A 1 97 ? 7.553 3.285 7.663 1.00 76.25 97 PHE A C 1
ATOM 815 O O . PHE A 1 97 ? 7.645 3.226 8.886 1.00 76.25 97 PHE A O 1
ATOM 822 N N . GLU A 1 98 ? 6.784 4.186 7.048 1.00 80.44 98 GLU A N 1
ATOM 823 C CA . GLU A 1 98 ? 5.949 5.146 7.778 1.00 80.44 98 GLU A CA 1
ATOM 824 C C . GLU A 1 98 ? 4.840 4.429 8.545 1.00 80.44 98 GLU A C 1
ATOM 826 O O . GLU A 1 98 ? 4.638 4.698 9.726 1.00 80.44 98 GLU A O 1
ATOM 831 N N . ALA A 1 99 ? 4.169 3.463 7.912 1.00 82.62 99 ALA A N 1
ATOM 832 C CA . ALA A 1 99 ? 3.147 2.659 8.574 1.00 82.62 99 ALA A CA 1
ATOM 833 C C . ALA A 1 99 ? 3.717 1.868 9.769 1.00 82.62 99 ALA A C 1
ATOM 835 O O . ALA A 1 99 ? 3.118 1.846 10.844 1.00 82.62 99 ALA A O 1
ATOM 836 N N . GLU A 1 100 ? 4.896 1.259 9.623 1.00 82.19 100 GLU A N 1
ATOM 837 C CA . GLU A 1 100 ? 5.578 0.550 10.710 1.00 82.19 100 GLU A CA 1
ATOM 838 C C . GLU A 1 100 ? 6.009 1.497 11.837 1.00 82.19 100 GLU A C 1
ATOM 840 O O . GLU A 1 100 ? 5.835 1.166 13.014 1.00 82.19 100 GLU A O 1
ATOM 845 N N . LYS A 1 101 ? 6.534 2.682 11.499 1.00 86.00 101 LYS A N 1
ATOM 846 C CA . LYS A 1 101 ? 6.893 3.720 12.476 1.00 86.00 101 LYS A CA 1
ATOM 847 C C . LYS A 1 101 ? 5.665 4.163 13.268 1.00 86.00 101 LYS A C 1
ATOM 849 O O . LYS A 1 101 ? 5.725 4.222 14.493 1.00 86.00 101 LYS A O 1
ATOM 854 N N . ASP A 1 102 ? 4.537 4.366 12.601 1.00 86.31 102 ASP A N 1
ATOM 855 C CA . ASP A 1 102 ? 3.279 4.732 13.246 1.00 86.31 102 ASP A CA 1
ATOM 856 C C . ASP A 1 102 ? 2.737 3.633 14.154 1.00 86.31 102 ASP A C 1
ATOM 858 O O . ASP A 1 102 ? 2.286 3.918 15.263 1.00 86.31 102 ASP A O 1
ATOM 862 N N . ILE A 1 103 ? 2.812 2.366 13.738 1.00 87.06 103 ILE A N 1
ATOM 863 C CA . ILE A 1 103 ? 2.433 1.235 14.595 1.00 87.06 103 ILE A CA 1
ATOM 864 C C . ILE A 1 103 ? 3.311 1.213 15.851 1.00 87.06 103 ILE A C 1
ATOM 866 O O . ILE A 1 103 ? 2.790 1.054 16.958 1.00 87.06 103 ILE A O 1
ATOM 870 N N . LYS A 1 104 ? 4.628 1.407 15.706 1.00 89.38 104 LYS A N 1
ATOM 871 C CA . LYS A 1 104 ? 5.555 1.493 16.845 1.00 89.38 104 LYS A CA 1
ATOM 872 C C . LYS A 1 104 ? 5.212 2.673 17.755 1.00 89.38 104 LYS A C 1
ATOM 874 O O . LYS A 1 104 ? 5.113 2.480 18.963 1.00 89.38 104 LYS A O 1
ATOM 879 N N . ASN A 1 105 ? 4.952 3.852 17.197 1.00 90.00 105 ASN A N 1
ATOM 880 C CA . ASN A 1 105 ? 4.590 5.049 17.959 1.00 90.00 105 ASN A CA 1
ATOM 881 C C . ASN A 1 105 ? 3.261 4.875 18.705 1.00 90.00 105 ASN A C 1
ATOM 883 O O . ASN A 1 105 ? 3.173 5.199 19.884 1.00 90.00 105 ASN A O 1
ATOM 887 N N . ARG A 1 106 ? 2.246 4.277 18.069 1.00 88.75 106 ARG A N 1
ATOM 888 C CA . ARG A 1 106 ? 0.964 3.943 18.714 1.00 88.75 106 ARG A CA 1
ATOM 889 C C . ARG A 1 106 ? 1.126 2.930 19.846 1.00 88.75 106 ARG A C 1
ATOM 891 O O . ARG A 1 106 ? 0.387 2.980 20.823 1.00 88.75 106 ARG A O 1
ATOM 898 N N . ARG A 1 107 ? 2.057 1.978 19.722 1.00 89.62 107 ARG A N 1
ATOM 899 C CA . ARG A 1 107 ? 2.381 1.043 20.811 1.00 89.62 107 ARG A CA 1
ATOM 900 C C . ARG A 1 107 ? 3.063 1.769 21.966 1.00 89.62 107 ARG A C 1
ATOM 902 O O . ARG A 1 107 ? 2.640 1.581 23.101 1.00 89.62 107 ARG A O 1
ATOM 909 N N . LYS A 1 108 ? 4.049 2.621 21.674 1.00 90.19 108 LYS A N 1
ATOM 910 C CA . LYS A 1 108 ? 4.743 3.435 22.681 1.00 90.19 108 LYS A CA 1
ATO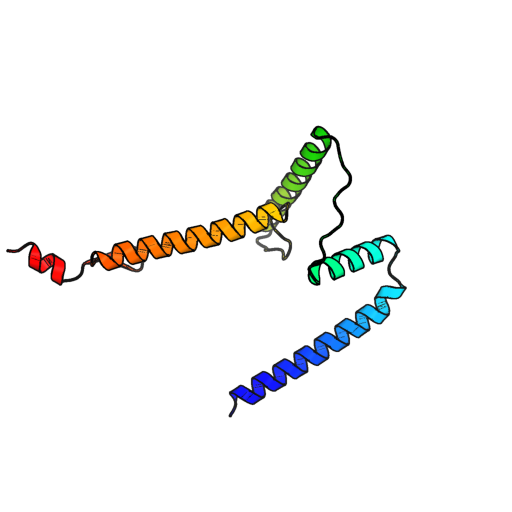M 911 C C . LYS A 1 108 ? 3.777 4.338 23.443 1.00 90.19 108 LYS A C 1
ATOM 913 O O . LYS A 1 108 ? 3.718 4.240 24.659 1.00 90.19 108 LYS A O 1
ATOM 918 N N . SER A 1 109 ? 2.920 5.085 22.749 1.00 87.75 109 SER A N 1
ATOM 919 C CA . SER A 1 109 ? 1.949 5.969 23.404 1.00 87.75 109 SER A CA 1
ATOM 920 C C . SER A 1 109 ? 0.924 5.212 24.252 1.00 87.75 109 SER A C 1
ATOM 922 O O . SER A 1 109 ? 0.514 5.689 25.306 1.00 87.75 109 SER A O 1
ATOM 924 N N . LYS A 1 110 ? 0.521 3.997 23.851 1.00 87.00 110 LYS A N 1
ATOM 925 C CA . LYS A 1 110 ? -0.312 3.125 24.700 1.00 87.00 110 LYS A CA 1
ATOM 926 C C . LYS A 1 110 ? 0.419 2.689 25.969 1.00 87.00 110 LYS A C 1
ATOM 928 O O . LYS A 1 110 ? -0.210 2.619 27.019 1.00 87.00 110 LYS A O 1
ATOM 933 N N . ILE A 1 111 ? 1.710 2.375 25.871 1.00 85.56 111 ILE A N 1
ATOM 934 C CA . ILE A 1 111 ? 2.539 2.003 27.025 1.00 85.56 111 ILE A CA 1
ATOM 935 C C . ILE A 1 111 ? 2.715 3.210 27.950 1.00 85.56 111 ILE A C 1
ATOM 937 O O . ILE A 1 111 ? 2.476 3.086 29.143 1.00 85.56 111 ILE A O 1
ATOM 941 N N . GLU A 1 112 ? 3.026 4.387 27.411 1.00 83.12 112 GLU A N 1
ATOM 942 C CA . GLU A 1 112 ? 3.153 5.631 28.180 1.00 83.12 112 GLU A CA 1
ATOM 943 C C . GLU A 1 112 ? 1.858 5.976 28.921 1.00 83.12 112 GLU A C 1
ATOM 945 O O . GLU A 1 112 ? 1.890 6.219 30.124 1.00 83.12 112 GLU A O 1
ATOM 950 N N . LYS A 1 113 ? 0.699 5.898 28.252 1.00 81.00 113 LYS A N 1
ATOM 951 C CA . LYS A 1 113 ? -0.610 6.105 28.897 1.00 81.00 113 LYS A CA 1
ATOM 952 C C . LYS A 1 113 ? -0.868 5.115 30.034 1.00 81.00 113 LYS A C 1
ATOM 954 O O . LYS A 1 113 ? -1.394 5.505 31.074 1.00 81.00 113 LYS A O 1
ATOM 959 N N . ARG 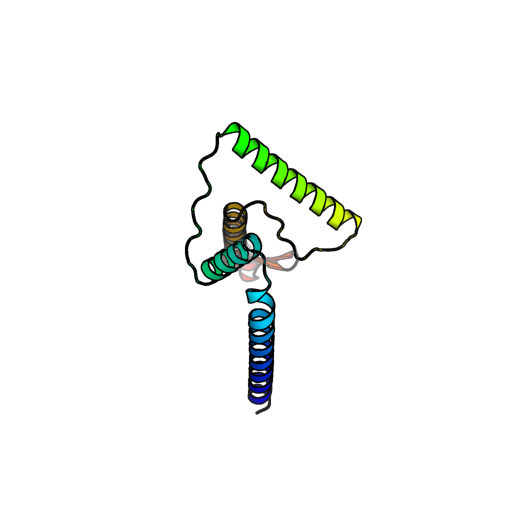A 1 114 ? -0.481 3.845 29.862 1.00 76.00 114 ARG A N 1
ATOM 960 C CA . ARG A 1 114 ? -0.571 2.841 30.934 1.00 76.00 114 ARG A CA 1
ATOM 961 C C . ARG A 1 114 ? 0.352 3.196 32.092 1.00 76.00 114 ARG A C 1
ATOM 963 O O . ARG A 1 114 ? -0.122 3.223 33.219 1.00 76.00 114 ARG A O 1
ATOM 970 N N . ASN A 1 115 ? 1.604 3.548 31.814 1.00 74.69 115 ASN A N 1
ATOM 971 C CA . ASN A 1 115 ? 2.580 3.930 32.834 1.00 74.69 115 ASN A CA 1
ATOM 972 C C . ASN A 1 115 ? 2.126 5.166 33.628 1.00 74.69 115 ASN A C 1
ATOM 974 O O . ASN A 1 115 ? 2.276 5.210 34.844 1.00 74.69 115 ASN A O 1
ATOM 978 N N . ILE A 1 116 ? 1.511 6.151 32.966 1.00 70.81 116 ILE A N 1
ATOM 979 C CA . ILE A 1 116 ? 0.898 7.312 33.629 1.00 70.81 116 ILE A CA 1
ATOM 980 C C . ILE A 1 116 ? -0.234 6.856 34.558 1.00 70.81 116 ILE A C 1
ATOM 982 O O . ILE A 1 116 ? -0.237 7.210 35.735 1.00 70.81 116 ILE A O 1
ATOM 986 N N . SER A 1 117 ? -1.151 6.012 34.071 1.00 64.12 117 SER A N 1
ATOM 987 C CA . SER A 1 117 ? -2.259 5.502 34.892 1.00 64.12 117 SER A CA 1
ATOM 988 C C . SER A 1 117 ? -1.792 4.659 36.086 1.00 64.12 117 SER A C 1
ATOM 990 O O . SER A 1 117 ? -2.356 4.766 37.174 1.00 64.12 117 SER A O 1
ATOM 992 N N . THR A 1 118 ? -0.724 3.868 35.929 1.00 63.25 118 T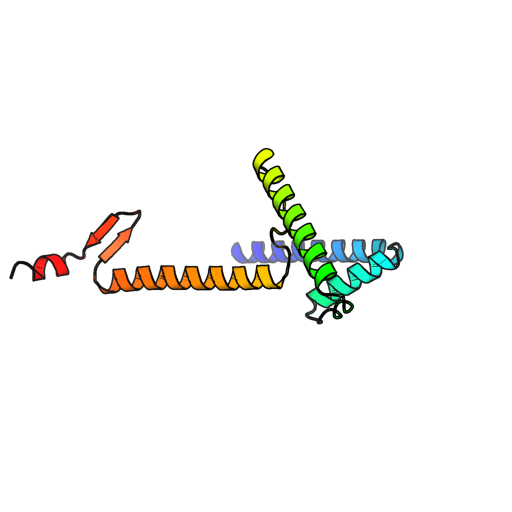HR A N 1
ATOM 993 C CA . THR A 1 118 ? -0.160 3.061 37.016 1.00 63.25 118 THR A CA 1
ATOM 994 C C . THR A 1 118 ? 0.572 3.932 38.030 1.00 63.25 118 THR A C 1
ATOM 996 O O . THR A 1 118 ? 0.405 3.714 39.228 1.00 63.25 118 THR A O 1
ATOM 999 N N . ASN A 1 119 ? 1.307 4.954 37.577 1.00 59.53 119 ASN A N 1
ATOM 1000 C CA . ASN A 1 119 ? 2.026 5.897 38.442 1.00 59.53 119 ASN A CA 1
ATOM 1001 C C . ASN A 1 119 ? 1.081 6.795 39.254 1.00 59.53 119 ASN A C 1
ATOM 1003 O O . ASN A 1 119 ? 1.407 7.153 40.385 1.00 59.53 119 ASN A O 1
ATOM 1007 N N . LEU A 1 120 ? -0.092 7.132 38.710 1.00 56.00 120 LEU A N 1
ATOM 1008 C CA . LEU A 1 120 ? -1.178 7.772 39.457 1.00 56.00 120 LEU A CA 1
ATOM 1009 C C . LEU A 1 120 ? -1.756 6.800 40.498 1.00 56.00 120 LEU A C 1
ATOM 1011 O O . LEU A 1 120 ? -1.787 7.123 41.689 1.00 56.00 120 LEU A O 1
ATOM 1015 N N . SER A 1 121 ? -2.101 5.572 40.083 1.00 54.25 121 SER A N 1
ATOM 1016 C CA . SER A 1 121 ? -2.721 4.580 40.978 1.00 54.25 121 SER A CA 1
ATOM 1017 C C . SER A 1 121 ? -1.816 4.159 42.146 1.00 54.25 121 SER A C 1
ATOM 1019 O O . SER A 1 121 ? -2.301 3.957 43.257 1.00 54.25 121 SER A O 1
ATOM 1021 N N . GLY A 1 122 ? -0.494 4.117 41.935 1.00 55.06 122 GLY A N 1
ATOM 1022 C CA . GLY A 1 122 ? 0.498 3.774 42.960 1.00 55.06 122 GLY A CA 1
ATOM 1023 C C . GLY A 1 122 ? 0.703 4.854 44.029 1.00 55.06 122 GLY A C 1
ATOM 1024 O O . GLY A 1 122 ? 1.234 4.564 45.096 1.00 55.06 122 GLY A O 1
ATOM 1025 N N . LYS A 1 123 ? 0.243 6.088 43.783 1.00 56.03 123 LYS A N 1
ATOM 1026 C CA . LYS A 1 123 ? 0.267 7.195 44.756 1.00 56.03 123 LYS A CA 1
ATOM 1027 C C . LYS A 1 123 ? -1.084 7.400 45.449 1.00 56.03 123 LYS A C 1
ATOM 1029 O O . LYS A 1 123 ? -1.255 8.391 46.148 1.00 56.03 123 LYS A O 1
ATOM 1034 N N . GLY A 1 124 ? -2.031 6.474 45.256 1.00 56.28 124 GLY A N 1
ATOM 1035 C CA . GLY A 1 124 ? -3.390 6.515 45.802 1.00 56.28 124 GLY A CA 1
ATOM 1036 C C . GLY A 1 124 ? -4.287 7.585 45.178 1.00 56.28 124 GLY A C 1
ATOM 1037 O O . GLY A 1 124 ? -5.255 8.010 45.806 1.00 56.28 124 GLY A O 1
ATOM 1038 N N . PHE A 1 125 ? -3.985 7.987 43.942 1.00 58.53 125 PHE A N 1
ATOM 1039 C CA . PHE A 1 125 ? -4.843 8.822 43.110 1.00 58.53 125 PHE A CA 1
ATOM 1040 C C . PHE A 1 125 ? -5.315 7.996 41.907 1.00 58.53 125 PHE A C 1
ATOM 1042 O O . PHE A 1 125 ? -4.512 7.394 41.205 1.00 58.53 125 PHE A O 1
ATOM 1049 N N . SER A 1 126 ? -6.614 7.930 41.646 1.00 62.19 126 SER A N 1
ATOM 1050 C CA . SER A 1 126 ? -7.149 7.265 40.452 1.00 62.19 126 SER A CA 1
ATOM 1051 C C . SER A 1 126 ? -7.981 8.255 39.667 1.00 62.19 126 SER A C 1
ATOM 1053 O O . SER A 1 126 ? -8.823 8.922 40.248 1.00 62.19 126 SER A O 1
ATOM 1055 N N . GLU A 1 127 ? -7.757 8.371 38.365 1.00 58.25 127 GLU A N 1
ATOM 1056 C CA . GLU A 1 127 ? -8.565 9.243 37.520 1.00 58.25 127 GLU A CA 1
ATOM 1057 C C . GLU A 1 127 ? -9.579 8.400 36.743 1.00 58.25 127 GLU A C 1
ATOM 1059 O O . GLU A 1 127 ? -9.212 7.438 36.063 1.00 58.25 127 GLU A O 1
ATOM 1064 N N . LYS A 1 128 ? -10.866 8.741 36.857 1.00 59.69 128 LYS A N 1
ATOM 1065 C CA . LYS A 1 128 ? -11.929 8.205 35.998 1.00 59.69 128 LYS A CA 1
ATOM 1066 C C . LYS A 1 128 ? -12.661 9.385 35.378 1.00 59.69 128 LYS A C 1
ATOM 1068 O O . LYS A 1 128 ? -13.056 10.298 36.095 1.00 59.69 128 LYS A O 1
ATOM 1073 N N . SER A 1 129 ? -12.817 9.361 34.051 1.00 59.75 129 SER A N 1
ATOM 1074 C CA . SER A 1 129 ? -13.596 10.360 33.295 1.00 59.75 129 SER A CA 1
ATOM 1075 C C . SER A 1 129 ? -13.245 11.825 33.620 1.00 59.75 129 SER A C 1
ATOM 1077 O O . SER A 1 129 ? -14.142 12.643 33.780 1.00 59.75 129 SER A O 1
ATOM 1079 N N . GLY A 1 130 ? -11.953 12.156 33.752 1.00 60.97 130 GLY A N 1
ATOM 1080 C CA . GLY A 1 130 ? -11.489 13.523 34.042 1.00 60.97 130 GLY A CA 1
ATOM 1081 C C . GLY A 1 130 ? -11.602 13.957 35.509 1.00 60.97 130 GLY A C 1
ATOM 1082 O O . GLY A 1 130 ? -11.307 15.104 35.829 1.00 60.97 130 GLY A O 1
ATOM 1083 N N . VAL A 1 131 ? -12.026 13.062 36.409 1.00 65.06 131 VAL A N 1
ATOM 1084 C CA . VAL A 1 131 ? -12.149 13.327 37.848 1.00 65.06 131 VAL A CA 1
ATOM 1085 C C . VAL A 1 131 ? -11.100 12.519 38.605 1.00 65.06 131 VAL A C 1
ATOM 1087 O O . VAL A 1 131 ? -11.018 11.294 38.467 1.00 65.06 131 VAL A O 1
ATOM 1090 N N . VAL A 1 132 ? -10.298 13.207 39.421 1.00 68.56 132 VAL A N 1
ATOM 1091 C CA . VAL A 1 132 ? -9.238 12.608 40.241 1.00 68.56 132 VAL A CA 1
ATOM 1092 C C . VAL A 1 132 ? -9.806 12.188 41.599 1.00 68.56 132 VAL A C 1
ATOM 1094 O O . VAL A 1 132 ? -10.205 13.013 42.414 1.00 68.56 132 VAL A O 1
ATOM 1097 N N . TYR A 1 133 ? -9.805 10.888 41.863 1.00 66.25 133 TYR A N 1
ATOM 1098 C CA . TYR A 1 133 ? -10.209 10.274 43.123 1.00 66.25 133 TYR A CA 1
ATOM 1099 C C . TYR A 1 133 ? -8.989 10.036 44.008 1.00 66.25 133 TYR A C 1
ATOM 1101 O O . TYR A 1 133 ? -8.044 9.367 43.594 1.00 66.25 133 TYR A O 1
ATOM 1109 N N . VAL A 1 134 ? -9.034 10.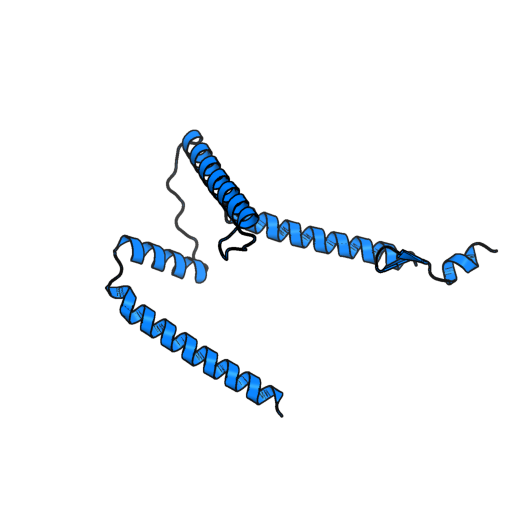524 45.246 1.00 69.25 134 VAL A N 1
ATOM 1110 C CA . VAL A 1 134 ? -7.974 10.336 46.246 1.00 69.25 134 VAL A CA 1
ATOM 1111 C C . VAL A 1 134 ? -8.375 9.243 47.233 1.00 69.25 134 VAL A C 1
ATOM 1113 O O . VAL A 1 134 ? -9.480 9.253 47.776 1.00 69.25 134 VAL A O 1
ATOM 1116 N N . GLY A 1 135 ? -7.478 8.297 47.502 1.00 66.44 135 GLY A N 1
ATOM 1117 C CA . GLY A 1 135 ? -7.691 7.255 48.501 1.00 66.44 135 GLY A CA 1
ATOM 1118 C C . GLY A 1 135 ? -7.841 7.838 49.911 1.00 66.44 135 GLY A C 1
ATOM 1119 O O . GLY A 1 135 ? -7.005 8.620 50.365 1.00 66.44 135 GLY A O 1
ATOM 1120 N N . LYS A 1 136 ? -8.873 7.401 50.650 1.00 65.69 136 LYS A N 1
ATOM 1121 C CA . LYS A 1 136 ? -9.202 7.875 52.015 1.00 65.69 136 LYS A CA 1
ATOM 1122 C C . LYS A 1 136 ? -8.023 7.802 53.004 1.00 65.69 136 LYS A C 1
ATOM 1124 O O . LYS A 1 136 ? -7.952 8.589 53.945 1.00 65.69 136 LYS A O 1
ATOM 1129 N N . ASN A 1 137 ? -7.077 6.892 52.774 1.00 64.12 137 ASN A N 1
ATOM 1130 C CA . ASN A 1 137 ? -5.898 6.687 53.621 1.00 64.12 137 ASN A CA 1
ATOM 1131 C C . ASN A 1 137 ? -4.873 7.834 53.527 1.00 64.12 137 ASN A C 1
ATOM 1133 O O . ASN A 1 137 ? -4.124 8.055 54.475 1.00 64.12 137 ASN A O 1
ATOM 1137 N N . ILE A 1 138 ? -4.853 8.582 52.418 1.00 63.78 138 ILE A N 1
ATOM 1138 C CA . ILE A 1 138 ? -3.974 9.750 52.230 1.00 63.78 138 ILE A CA 1
ATOM 1139 C C . ILE A 1 138 ? -4.519 10.954 52.998 1.00 63.78 138 ILE A C 1
ATOM 1141 O O . ILE A 1 138 ? -3.761 11.671 53.643 1.00 63.78 138 ILE A O 1
ATOM 1145 N N . ILE A 1 139 ? -5.841 11.137 52.979 1.00 63.44 139 ILE A N 1
ATOM 1146 C CA . ILE A 1 139 ? -6.524 12.230 53.684 1.00 63.44 139 ILE A CA 1
ATOM 1147 C C . ILE A 1 139 ? -6.317 12.089 55.199 1.00 63.44 139 ILE A C 1
ATOM 1149 O O . ILE A 1 139 ? -5.958 13.052 55.869 1.00 63.44 139 ILE A O 1
ATOM 1153 N N . LYS A 1 140 ? -6.430 10.864 55.734 1.00 60.62 140 LYS A N 1
ATOM 1154 C CA . LYS A 1 140 ? -6.227 10.586 57.166 1.00 60.62 140 LYS A CA 1
ATOM 1155 C C . LYS A 1 140 ? -4.802 10.856 57.670 1.00 60.62 140 LYS A C 1
ATOM 1157 O O . LYS A 1 140 ? -4.642 11.158 58.845 1.00 60.62 140 LYS A O 1
ATOM 1162 N N . LYS A 1 141 ? -3.774 10.758 56.816 1.00 59.44 141 LYS A N 1
ATOM 1163 C CA . LYS A 1 141 ? -2.376 11.035 57.201 1.00 59.44 141 LYS A CA 1
ATOM 1164 C C . LYS A 1 141 ? -2.045 12.527 57.315 1.00 59.44 141 LYS A C 1
ATOM 1166 O O . LYS A 1 141 ? -1.040 12.845 57.928 1.00 59.44 141 LYS A O 1
ATOM 1171 N N . ARG A 1 142 ? -2.853 13.423 56.734 1.00 57.66 142 ARG A N 1
ATOM 1172 C CA . ARG A 1 142 ? -2.646 14.884 56.802 1.00 57.66 142 ARG A CA 1
ATOM 1173 C C . ARG A 1 142 ? -3.249 15.552 58.041 1.00 57.66 142 ARG A C 1
ATOM 1175 O O . ARG A 1 142 ? -2.916 16.694 58.309 1.00 57.66 142 ARG A O 1
ATOM 1182 N N . HIS A 1 143 ? -4.135 14.863 58.757 1.00 55.47 143 HIS A N 1
ATOM 1183 C CA . HIS A 1 143 ? -4.808 15.372 59.959 1.00 55.47 143 HIS A CA 1
ATOM 1184 C C . HIS A 1 143 ? -4.168 14.872 61.269 1.00 55.47 143 HIS A C 1
ATOM 1186 O O . HIS A 1 143 ? -4.842 14.809 62.294 1.00 55.47 143 HIS A O 1
ATOM 1192 N N . LYS A 1 144 ? -2.894 14.477 61.229 1.00 46.81 144 LYS A N 1
ATOM 1193 C CA . LYS A 1 144 ? -2.082 14.150 62.404 1.00 46.81 144 LYS A CA 1
ATOM 1194 C C . LYS A 1 144 ? -0.888 15.080 62.471 1.00 46.81 144 LYS A C 1
ATOM 1196 O O . LYS A 1 144 ? -0.371 15.401 61.378 1.00 46.81 144 LYS A O 1
#

Organism: NCBI:txid857276

pLDDT: mean 82.39, std 13.47, range [46.81, 96.94]

Sequence (144 aa):
MKKNSNKVLKHEQNNLFNETVREIRKLVYPHLDKFQRQQYDNARAKVLGIKQKKSQKMPLPELLSRQKATKRHIDKRKQLEEELNVKLHIGDKANRFEAEKDIKNRRKSKIEKRNISTNLSGKGFSEKSGVVYVGKNIIKKRHK

Radius of gyration: 26.24 Å; chains: 1; bounding box: 42×44×81 Å